Protein AF-A0A396JSP1-F1 (afdb_monomer_lite)

InterPro domains:
  IPR001220 Legume lectin domain [PF00139] (3-74)
  IPR013320 Concanavalin A-like lectin/glucanase domain superfamily [SSF49899] (3-74)
  IPR050258 Leguminous Lectin [PTHR32401] (13-74)

Structure (mmCIF, N/CA/C/O backbone):
data_AF-A0A396JSP1-F1
#
_entry.id   AF-A0A396JSP1-F1
#
loop_
_atom_site.group_PDB
_atom_site.id
_atom_site.type_symbol
_atom_site.label_atom_id
_atom_site.label_alt_id
_atom_site.label_comp_id
_atom_site.label_asym_id
_atom_site.label_entity_id
_atom_site.label_seq_id
_atom_site.pdbx_PDB_ins_code
_atom_site.Cartn_x
_atom_site.Cartn_y
_atom_site.Cartn_z
_atom_site.occupancy
_atom_site.B_iso_or_equiv
_atom_site.auth_seq_id
_atom_site.auth_comp_id
_atom_site.auth_asym_id
_atom_site.auth_atom_id
_atom_site.pdbx_PDB_model_num
ATOM 1 N N . MET A 1 1 ? -12.416 -2.382 -12.679 1.00 69.94 1 MET A N 1
ATOM 2 C CA . MET A 1 1 ? -11.265 -1.463 -12.534 1.00 69.94 1 MET A CA 1
ATOM 3 C C . MET A 1 1 ? -10.003 -2.246 -12.836 1.00 69.94 1 MET A C 1
ATOM 5 O O . MET A 1 1 ? -9.950 -3.413 -12.475 1.00 69.94 1 MET A O 1
ATOM 9 N N . ALA A 1 2 ? -9.040 -1.642 -13.525 1.00 91.38 2 ALA A N 1
ATOM 10 C CA . ALA A 1 2 ? -7.747 -2.249 -13.826 1.00 91.38 2 ALA A CA 1
ATOM 11 C C . ALA A 1 2 ? -6.654 -1.214 -13.560 1.00 91.38 2 ALA A C 1
ATOM 13 O O . ALA A 1 2 ? -6.888 -0.019 -13.743 1.00 91.38 2 ALA A O 1
ATOM 14 N N . PHE A 1 3 ? -5.486 -1.676 -13.131 1.00 93.38 3 PHE A N 1
ATOM 15 C CA . PHE A 1 3 ? -4.321 -0.833 -12.901 1.00 93.38 3 PHE A CA 1
ATOM 16 C C . PHE A 1 3 ? -3.095 -1.432 -13.592 1.00 93.38 3 PHE A C 1
ATOM 18 O O . PHE A 1 3 ? -3.077 -2.609 -13.956 1.00 93.38 3 PHE A O 1
ATOM 25 N N . LYS A 1 4 ? -2.074 -0.597 -13.787 1.00 93.69 4 LYS A N 1
ATOM 26 C CA . LYS A 1 4 ? -0.761 -0.989 -14.295 1.00 93.69 4 LYS A CA 1
ATOM 27 C C . LYS A 1 4 ? 0.300 -0.242 -13.498 1.00 93.69 4 LYS A C 1
ATOM 29 O O . LYS A 1 4 ? 0.247 0.982 -13.433 1.00 93.69 4 LYS A O 1
ATOM 34 N N . VAL A 1 5 ? 1.257 -0.975 -12.941 1.00 89.81 5 VAL A N 1
ATOM 35 C CA . VAL A 1 5 ? 2.471 -0.411 -12.338 1.00 89.81 5 VAL A CA 1
ATOM 36 C C . VAL A 1 5 ? 3.562 -0.368 -13.408 1.00 89.81 5 VAL A C 1
ATOM 38 O O . VAL A 1 5 ? 3.659 -1.278 -14.235 1.00 89.81 5 VAL A O 1
ATOM 41 N N . VAL A 1 6 ? 4.322 0.725 -13.455 1.00 92.44 6 VAL A N 1
ATOM 42 C CA . VAL A 1 6 ? 5.403 0.939 -14.424 1.00 92.44 6 VAL A CA 1
ATOM 43 C C . VAL A 1 6 ? 6.616 1.475 -13.683 1.00 92.44 6 VAL A C 1
ATOM 45 O O . VAL A 1 6 ? 6.489 2.422 -12.910 1.00 92.44 6 VAL A O 1
ATOM 48 N N . ASP A 1 7 ? 7.776 0.890 -13.957 1.00 91.25 7 ASP A N 1
ATOM 49 C CA . ASP A 1 7 ? 9.032 1.312 -13.351 1.00 91.25 7 ASP A CA 1
ATOM 50 C C . ASP A 1 7 ? 9.533 2.626 -13.950 1.00 91.25 7 ASP A C 1
ATOM 52 O O . ASP A 1 7 ? 9.421 2.883 -15.156 1.00 91.25 7 ASP A O 1
ATOM 56 N N . PHE A 1 8 ? 10.154 3.439 -13.100 1.00 92.12 8 PHE A N 1
ATOM 57 C CA . PHE A 1 8 ? 10.899 4.608 -13.536 1.00 92.12 8 PHE A CA 1
ATOM 58 C C . PHE A 1 8 ? 12.349 4.218 -13.791 1.00 92.12 8 PHE A C 1
ATOM 60 O O . PHE A 1 8 ? 13.009 3.609 -12.950 1.00 92.12 8 PHE A O 1
ATOM 67 N N . LYS A 1 9 ? 12.850 4.585 -14.972 1.00 94.69 9 LYS A N 1
ATOM 68 C CA . LYS A 1 9 ? 14.238 4.326 -15.348 1.00 94.69 9 LYS A CA 1
ATOM 69 C C . LYS A 1 9 ? 15.181 4.948 -14.312 1.00 94.69 9 LYS A C 1
ATOM 71 O O . LYS A 1 9 ? 14.975 6.090 -13.916 1.00 94.69 9 LYS A O 1
ATOM 76 N N . ASP A 1 10 ? 16.212 4.195 -13.933 1.00 95.62 10 ASP A N 1
ATOM 77 C CA . ASP A 1 10 ? 17.254 4.580 -12.971 1.00 95.62 10 ASP A CA 1
ATOM 78 C C . ASP A 1 10 ? 16.790 4.645 -11.497 1.00 95.62 10 ASP A C 1
ATOM 80 O O . ASP A 1 10 ? 17.563 5.052 -10.630 1.00 95.62 10 ASP A O 1
ATOM 84 N N . PHE A 1 11 ? 15.574 4.173 -11.190 1.00 89.69 11 PHE A N 1
ATOM 85 C CA . PHE A 1 11 ? 15.066 4.012 -9.824 1.00 89.69 11 PHE A CA 1
ATOM 86 C C . PHE A 1 11 ? 14.787 2.543 -9.505 1.00 89.69 11 PHE A C 1
ATOM 88 O O . PHE A 1 11 ? 14.340 1.776 -10.358 1.00 89.69 11 PHE A O 1
ATOM 95 N N . SER A 1 12 ? 15.026 2.157 -8.251 1.00 85.31 12 SER A N 1
ATOM 96 C CA . SER A 1 12 ? 14.564 0.864 -7.746 1.00 85.31 12 SER A CA 1
ATOM 97 C C . SER A 1 12 ? 13.034 0.863 -7.649 1.00 85.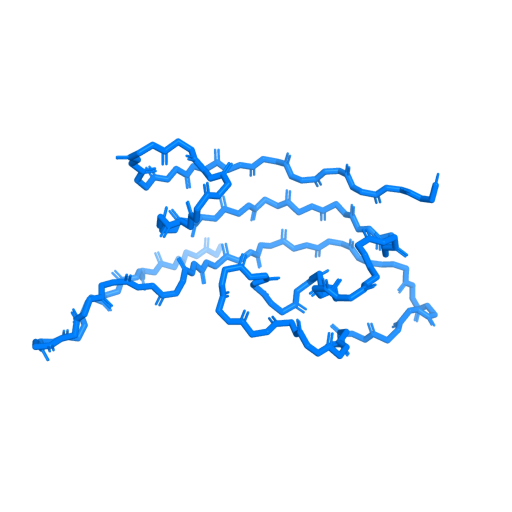31 12 SER A C 1
ATOM 99 O O . SER A 1 12 ? 12.474 1.850 -7.160 1.00 85.31 12 SER A O 1
ATOM 101 N N . PRO A 1 13 ? 12.351 -0.218 -8.067 1.00 84.25 13 PRO A N 1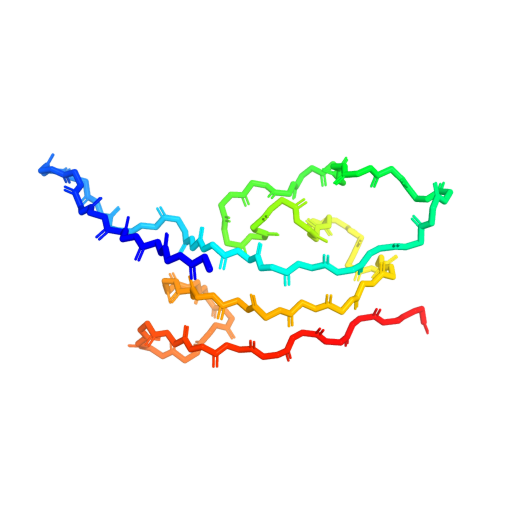
ATOM 102 C CA . PRO A 1 13 ? 10.911 -0.347 -7.896 1.00 84.25 13 PRO A CA 1
ATOM 103 C C . PRO A 1 13 ? 10.519 -0.256 -6.424 1.00 84.25 13 PRO A C 1
ATOM 105 O O . PRO A 1 13 ? 11.176 -0.832 -5.556 1.00 84.25 13 PRO A O 1
ATOM 108 N N . GLY A 1 14 ? 9.431 0.451 -6.153 1.00 80.56 14 GLY A N 1
ATOM 109 C CA . GLY A 1 14 ? 8.839 0.510 -4.828 1.00 80.56 14 GLY A CA 1
ATOM 110 C C . GLY A 1 14 ? 7.722 1.551 -4.734 1.00 80.56 14 GLY A C 1
ATOM 111 O O . GLY A 1 14 ? 7.559 2.386 -5.619 1.00 80.56 14 GLY A O 1
ATOM 112 N N . SER A 1 15 ? 6.924 1.548 -3.667 1.00 91.25 15 SER A N 1
ATOM 113 C CA . SER A 1 15 ? 6.854 0.465 -2.667 1.00 91.25 15 SER A CA 1
ATOM 114 C C . SER A 1 15 ? 5.801 -0.555 -3.072 1.00 91.25 15 SER A C 1
ATOM 116 O O . SER A 1 15 ? 6.158 -1.683 -3.359 1.00 91.25 15 SER A O 1
ATOM 118 N N . GLY A 1 16 ? 4.568 -0.118 -3.306 1.00 93.81 16 GLY A N 1
ATOM 119 C CA . GLY A 1 16 ? 3.495 -0.981 -3.777 1.00 93.81 16 GLY A CA 1
ATOM 120 C C . GLY A 1 16 ? 2.200 -0.202 -3.958 1.00 93.81 16 GLY A C 1
ATOM 121 O O . GLY A 1 16 ? 2.187 1.033 -3.938 1.00 93.81 16 GLY A O 1
ATOM 122 N N . LEU A 1 17 ? 1.104 -0.931 -4.128 1.00 94.69 17 LEU A N 1
ATOM 123 C CA . LEU A 1 17 ? -0.258 -0.404 -4.173 1.00 94.69 17 LEU A CA 1
ATOM 124 C C . LEU A 1 17 ? -1.143 -1.240 -3.251 1.00 94.69 17 LEU A C 1
ATOM 126 O O . LEU A 1 17 ? -1.094 -2.462 -3.321 1.00 94.69 17 LEU A O 1
ATOM 130 N N . VAL A 1 18 ? -2.012 -0.607 -2.465 1.00 95.06 18 VAL A N 1
ATOM 131 C CA . VAL A 1 18 ? -2.956 -1.316 -1.592 1.00 95.06 18 VAL A CA 1
ATOM 132 C C . VAL A 1 18 ? -4.397 -0.883 -1.859 1.00 95.06 18 VAL A C 1
ATOM 134 O O . VAL A 1 18 ? -4.700 0.302 -1.997 1.00 95.06 18 VAL A O 1
ATOM 137 N N . PHE A 1 19 ? -5.303 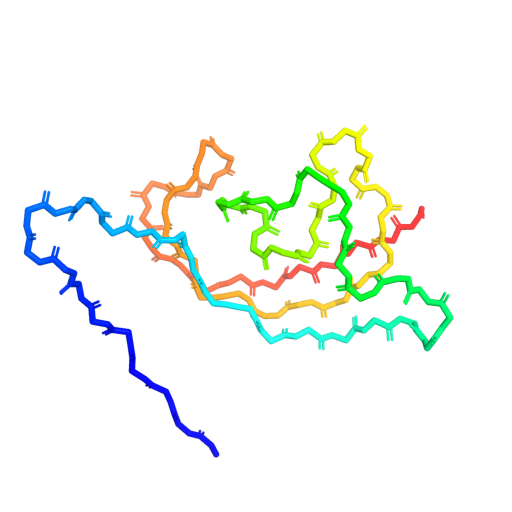-1.856 -1.938 1.00 95.56 19 PHE A N 1
ATOM 138 C CA . PHE A 1 19 ? -6.741 -1.635 -1.801 1.00 95.56 19 PHE A CA 1
ATOM 139 C C . PHE A 1 19 ? -7.129 -1.942 -0.360 1.00 95.56 19 PHE A C 1
ATOM 141 O O . PHE A 1 19 ? -6.865 -3.047 0.102 1.00 95.56 19 PHE A O 1
ATOM 148 N N . HIS A 1 20 ? -7.764 -1.010 0.347 1.00 93.06 20 HIS A N 1
ATOM 149 C CA . HIS A 1 20 ? -8.045 -1.190 1.770 1.00 93.06 20 HIS A CA 1
ATOM 150 C C . HIS A 1 20 ? -9.437 -0.715 2.185 1.00 93.06 20 HIS A C 1
ATOM 152 O O . HIS A 1 20 ? -10.075 0.113 1.532 1.00 93.06 20 HIS A O 1
ATOM 158 N N . LEU A 1 21 ? -9.882 -1.250 3.317 1.00 92.75 21 LEU A N 1
ATOM 159 C CA . LEU A 1 21 ? -11.050 -0.825 4.074 1.00 92.75 21 LEU A CA 1
ATOM 160 C C . LEU A 1 21 ? -10.574 -0.309 5.435 1.00 92.75 21 LEU A C 1
ATOM 162 O O . LEU A 1 21 ? -9.802 -0.989 6.112 1.00 92.75 21 LEU A O 1
ATOM 166 N N . LEU A 1 22 ? -11.051 0.868 5.839 1.00 90.25 22 LEU A N 1
ATOM 167 C CA . LEU A 1 22 ? -10.793 1.469 7.152 1.00 90.25 22 LEU A CA 1
ATOM 168 C C . LEU A 1 22 ? -12.113 1.843 7.849 1.00 90.25 22 LEU A C 1
ATOM 170 O O . LEU A 1 22 ? -13.123 2.050 7.164 1.00 90.25 22 LEU A O 1
ATOM 174 N N . PRO A 1 23 ? -12.121 1.966 9.188 1.00 88.75 23 PRO A N 1
ATOM 175 C CA . PRO A 1 23 ? -13.231 2.573 9.916 1.00 88.75 23 PRO A CA 1
ATOM 176 C C . PRO A 1 23 ? -13.502 4.006 9.442 1.00 88.75 23 PRO A C 1
ATOM 178 O O . PRO A 1 23 ? -12.579 4.741 9.102 1.00 88.75 23 PRO A O 1
ATOM 181 N N . LEU A 1 24 ? -14.770 4.423 9.444 1.00 87.75 24 LEU A N 1
ATOM 182 C CA . LEU A 1 24 ? -15.175 5.755 8.968 1.00 87.75 24 LEU A CA 1
ATOM 183 C C . LEU A 1 24 ? -14.649 6.907 9.839 1.00 87.75 24 LEU A C 1
ATOM 185 O O . LEU A 1 24 ? -14.571 8.040 9.372 1.00 87.75 24 LEU A O 1
ATOM 189 N N . ASP A 1 25 ? -14.329 6.629 11.098 1.00 85.38 25 ASP A N 1
ATOM 190 C CA . ASP A 1 25 ? -13.826 7.574 12.095 1.00 85.38 25 ASP A CA 1
ATOM 191 C C . ASP A 1 25 ? -12.292 7.578 12.214 1.00 85.38 25 ASP A C 1
ATOM 193 O O . ASP A 1 25 ? -11.735 8.401 12.943 1.00 85.38 25 ASP A O 1
ATOM 197 N N . GLN A 1 26 ? -11.593 6.702 11.484 1.00 79.50 26 GLN A N 1
ATOM 198 C CA . GLN A 1 26 ? -10.134 6.658 11.472 1.00 79.50 26 GLN A CA 1
ATOM 199 C C . GLN A 1 26 ? -9.559 7.714 10.519 1.00 79.50 26 GLN A C 1
ATOM 201 O O . GLN A 1 26 ? -10.091 7.971 9.438 1.00 79.50 26 GLN A O 1
ATOM 206 N N . ASN A 1 27 ? -8.422 8.308 10.896 1.00 72.38 27 ASN A N 1
ATOM 207 C CA . ASN A 1 27 ? -7.674 9.170 9.986 1.00 72.38 27 ASN A CA 1
ATOM 208 C C . ASN A 1 27 ? -7.193 8.362 8.766 1.00 72.38 27 ASN A C 1
ATOM 210 O O . ASN A 1 27 ? -6.596 7.298 8.922 1.00 72.38 27 ASN A O 1
ATOM 214 N N . TYR A 1 28 ? -7.439 8.883 7.563 1.00 75.06 28 TYR A N 1
ATOM 215 C CA . TYR A 1 28 ? -7.206 8.159 6.310 1.00 75.06 28 TYR A CA 1
ATOM 216 C C . TYR A 1 28 ? -5.714 7.953 6.003 1.00 75.06 28 TYR A C 1
ATOM 218 O O . TYR A 1 28 ? -5.365 7.011 5.302 1.00 75.06 28 TYR A O 1
ATOM 226 N N . LEU A 1 29 ? -4.840 8.816 6.536 1.00 84.69 29 LEU A N 1
ATOM 227 C CA . LEU A 1 29 ? -3.385 8.701 6.411 1.00 84.69 29 LEU A CA 1
ATOM 228 C C . LEU A 1 29 ? -2.732 8.677 7.804 1.00 84.69 29 LEU A C 1
ATOM 230 O O . LEU A 1 29 ? -2.678 9.722 8.464 1.00 84.69 29 LEU A O 1
ATOM 234 N N . PRO A 1 30 ? -2.221 7.524 8.270 1.00 88.06 30 PRO A N 1
ATOM 235 C CA . PRO A 1 30 ? -1.430 7.451 9.493 1.00 88.06 30 PRO A CA 1
ATOM 236 C C . PRO A 1 30 ? -0.133 8.265 9.370 1.00 88.06 30 PRO A C 1
ATOM 238 O O . PRO A 1 30 ? 0.389 8.473 8.272 1.00 88.06 30 PRO A O 1
ATOM 241 N N . ASN A 1 31 ? 0.419 8.714 10.499 1.00 89.44 31 ASN A N 1
ATOM 242 C CA . ASN A 1 31 ? 1.741 9.346 10.509 1.00 89.44 31 ASN A CA 1
ATOM 243 C C . ASN A 1 31 ? 2.829 8.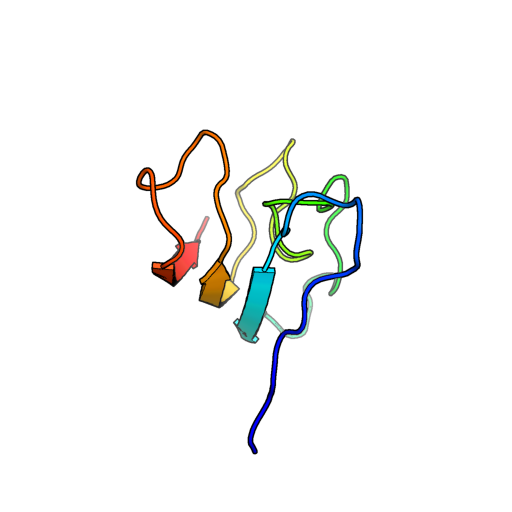301 10.201 1.00 89.44 31 ASN A C 1
ATOM 245 O O . ASN A 1 31 ? 2.636 7.125 10.475 1.00 89.44 31 ASN A O 1
ATOM 249 N N . ASN A 1 32 ? 3.994 8.721 9.689 1.00 92.31 32 ASN A N 1
ATOM 250 C CA . ASN A 1 32 ? 5.145 7.827 9.443 1.00 92.31 32 ASN A CA 1
ATOM 251 C C . ASN A 1 32 ? 4.796 6.582 8.586 1.00 92.31 32 ASN A C 1
ATOM 253 O O . ASN A 1 32 ? 5.241 5.475 8.901 1.00 92.31 32 ASN A O 1
ATOM 257 N N . SER A 1 33 ? 3.955 6.767 7.563 1.00 92.62 33 SER A N 1
ATOM 258 C CA . SER A 1 33 ? 3.349 5.706 6.742 1.00 92.62 33 SER A CA 1
ATOM 259 C C . SER A 1 33 ? 3.905 5.625 5.313 1.00 92.62 33 SER A C 1
ATOM 261 O O . SER A 1 33 ? 3.284 5.054 4.416 1.00 92.62 33 SER A O 1
ATOM 263 N N . ASP A 1 34 ? 5.073 6.218 5.074 1.00 92.75 34 ASP A N 1
ATOM 264 C CA . ASP A 1 34 ? 5.732 6.267 3.773 1.00 92.75 34 ASP A CA 1
ATOM 265 C C . ASP A 1 34 ? 6.397 4.939 3.371 1.00 92.75 34 ASP A C 1
ATOM 267 O O . ASP A 1 34 ? 6.639 4.049 4.183 1.00 92.75 34 ASP A O 1
ATOM 271 N N . GLY A 1 35 ? 6.711 4.797 2.083 1.00 92.88 35 GLY A N 1
ATOM 272 C CA . GLY A 1 35 ? 7.413 3.621 1.574 1.00 92.88 35 GLY A CA 1
ATOM 273 C C . GLY A 1 35 ? 6.605 2.325 1.728 1.00 92.88 35 GLY A C 1
ATOM 274 O O . GLY A 1 35 ? 5.423 2.283 1.382 1.00 92.88 35 GLY A O 1
ATOM 275 N N . GLY A 1 36 ? 7.248 1.275 2.250 1.00 93.38 36 GLY A N 1
ATOM 276 C CA . GLY A 1 36 ? 6.663 -0.063 2.433 1.00 93.38 36 GLY A CA 1
ATOM 277 C C . GLY A 1 36 ? 5.477 -0.129 3.400 1.00 93.38 36 GLY A 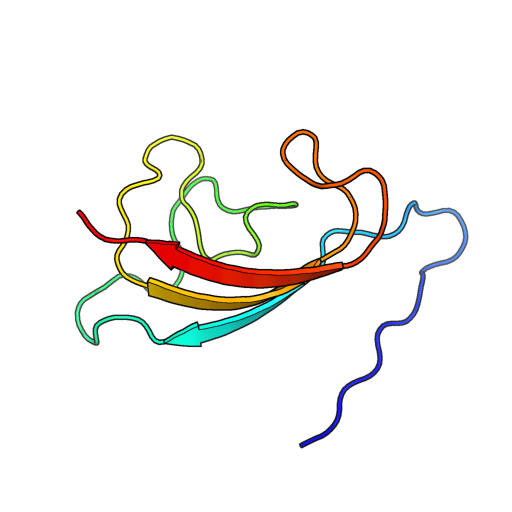C 1
ATOM 278 O O . GLY A 1 36 ? 4.839 -1.163 3.508 1.00 93.38 36 GLY A O 1
ATOM 279 N N . TYR A 1 37 ? 5.144 0.959 4.100 1.00 93.38 37 TYR A N 1
ATOM 280 C CA . TYR A 1 37 ? 3.922 1.036 4.911 1.00 93.38 37 TYR A CA 1
ATOM 281 C C . TYR A 1 37 ? 2.673 1.403 4.090 1.00 93.38 37 TYR A C 1
ATOM 283 O O . TYR A 1 37 ? 1.577 1.504 4.648 1.00 93.38 37 TYR A O 1
ATOM 291 N N . LEU A 1 38 ? 2.842 1.632 2.780 1.00 93.94 38 LEU A N 1
ATOM 292 C CA . LEU A 1 38 ? 1.801 1.823 1.762 1.00 93.94 38 LEU A CA 1
ATOM 293 C C . LEU A 1 38 ? 0.739 2.885 2.105 1.00 93.94 38 LEU A C 1
ATOM 295 O O . LEU A 1 38 ? -0.364 2.867 1.563 1.00 93.94 38 LEU A O 1
ATOM 299 N N . GLY A 1 39 ? 1.058 3.827 2.999 1.00 92.31 39 GLY A N 1
ATOM 300 C CA . GLY A 1 39 ? 0.121 4.840 3.482 1.00 92.31 39 GLY A CA 1
ATOM 301 C C . GLY A 1 39 ? -0.970 4.306 4.413 1.00 92.31 39 GLY A C 1
ATOM 302 O O . GLY A 1 39 ? -1.894 5.051 4.730 1.00 92.31 39 GLY A O 1
ATOM 303 N N . VAL A 1 40 ? -0.886 3.046 4.853 1.00 91.31 40 VAL A N 1
ATOM 304 C CA . VAL A 1 40 ? -1.920 2.384 5.665 1.00 91.31 40 VAL A CA 1
ATOM 305 C C . VAL A 1 40 ? -1.424 1.903 7.021 1.00 91.31 40 VAL A C 1
ATOM 307 O O . VAL A 1 40 ? -2.255 1.492 7.813 1.00 91.31 40 VAL A O 1
ATOM 310 N N . ILE A 1 41 ? -0.131 1.987 7.344 1.00 90.69 41 ILE A N 1
ATOM 311 C CA . ILE A 1 41 ? 0.425 1.606 8.658 1.00 90.69 41 ILE A CA 1
ATOM 312 C C . ILE A 1 41 ? 1.239 2.774 9.233 1.00 90.69 41 ILE A C 1
ATOM 314 O O . ILE A 1 41 ? 2.035 3.371 8.515 1.00 90.69 41 ILE A O 1
ATOM 318 N N . ASP A 1 42 ? 1.086 3.100 10.523 1.00 90.25 42 ASP A N 1
ATOM 319 C CA . ASP A 1 42 ? 2.038 3.985 11.220 1.00 90.25 42 ASP A CA 1
ATOM 320 C C . ASP A 1 42 ? 3.229 3.155 11.705 1.00 90.25 42 ASP A C 1
ATOM 322 O O . ASP A 1 42 ? 3.091 2.291 12.574 1.00 90.25 42 ASP A O 1
ATOM 326 N N . SER A 1 43 ? 4.422 3.429 11.177 1.00 89.50 43 SER A N 1
ATOM 327 C CA . SER A 1 43 ? 5.645 2.698 11.539 1.00 89.50 43 SER A CA 1
ATOM 328 C C . SER A 1 43 ? 6.033 2.789 13.018 1.00 89.50 43 SER A C 1
ATOM 330 O O . SER A 1 43 ? 6.810 1.966 13.506 1.00 89.50 43 SER A O 1
ATOM 332 N N . LYS A 1 44 ? 5.496 3.764 13.759 1.00 89.69 44 LYS A N 1
ATOM 333 C CA . LYS A 1 44 ? 5.689 3.906 15.211 1.00 89.69 44 LYS A CA 1
ATOM 334 C C . LYS A 1 44 ? 4.546 3.305 16.022 1.00 89.69 44 LYS A C 1
ATOM 336 O O . LYS A 1 44 ? 4.706 3.110 17.226 1.00 89.69 44 LYS A O 1
ATOM 341 N N . ASN A 1 45 ? 3.408 3.033 15.389 1.00 83.00 45 ASN A N 1
ATOM 342 C CA . ASN A 1 45 ? 2.232 2.458 16.022 1.00 83.00 45 ASN A CA 1
ATOM 343 C C . ASN A 1 45 ? 1.431 1.611 15.021 1.00 83.00 45 ASN A C 1
ATOM 345 O O . ASN A 1 45 ? 0.447 2.066 14.445 1.00 83.00 45 ASN A O 1
ATOM 349 N N . ALA A 1 46 ? 1.831 0.350 14.857 1.00 74.94 46 ALA A N 1
ATOM 350 C CA . ALA A 1 46 ? 1.216 -0.568 13.898 1.00 74.94 46 ALA A CA 1
ATOM 351 C C . ALA A 1 46 ? -0.208 -1.038 14.279 1.00 74.94 46 ALA A C 1
ATOM 353 O O . ALA A 1 46 ? -0.776 -1.895 13.602 1.00 74.94 46 ALA A O 1
ATOM 354 N N . PHE A 1 47 ? -0.786 -0.511 15.366 1.00 71.50 47 PHE A N 1
ATOM 355 C CA . PHE A 1 47 ? -2.147 -0.810 15.806 1.00 71.50 47 PHE A CA 1
ATOM 356 C C . PHE A 1 47 ? -3.146 0.159 15.174 1.00 71.50 47 PHE A C 1
ATOM 358 O O . PHE A 1 47 ? -3.706 1.032 15.838 1.00 71.50 47 PHE A O 1
ATOM 365 N N . ASN A 1 48 ? -3.377 0.009 13.875 1.00 77.81 48 ASN A N 1
ATOM 366 C CA . ASN A 1 48 ? -4.458 0.693 13.183 1.00 77.81 48 ASN A CA 1
ATOM 367 C C . ASN A 1 48 ? -5.400 -0.338 12.555 1.00 77.81 48 ASN A C 1
ATOM 369 O O . ASN A 1 48 ? -4.972 -1.392 12.087 1.00 77.81 48 ASN A O 1
ATOM 373 N N . GLN A 1 49 ? -6.702 -0.061 12.597 1.00 88.19 49 GLN A N 1
ATOM 374 C CA . GLN A 1 49 ? -7.703 -1.000 12.115 1.00 88.19 49 GLN A CA 1
ATOM 375 C C . GLN A 1 49 ? -7.814 -0.871 10.602 1.00 88.19 49 GLN A C 1
ATOM 377 O O . GLN A 1 49 ? -8.228 0.174 10.091 1.00 88.19 49 GLN A O 1
ATOM 382 N N . PHE A 1 50 ? -7.441 -1.927 9.886 1.00 90.88 50 PHE A N 1
ATOM 383 C CA . PHE A 1 50 ? -7.703 -2.029 8.457 1.00 90.88 50 PHE A CA 1
ATOM 384 C C . PHE A 1 50 ? -7.676 -3.476 7.970 1.00 90.88 50 PHE A C 1
ATOM 386 O O . PHE A 1 50 ? -7.086 -4.369 8.587 1.00 90.88 50 PHE A O 1
ATOM 393 N N . VAL A 1 51 ? -8.318 -3.676 6.822 1.00 94.12 51 VAL A N 1
ATOM 394 C CA . VAL A 1 51 ? -8.130 -4.861 5.985 1.00 94.12 51 VAL A CA 1
ATOM 395 C C . VAL A 1 51 ? -7.675 -4.392 4.612 1.00 94.12 51 VAL A C 1
ATOM 397 O O . VAL A 1 51 ? -8.302 -3.497 4.042 1.00 94.12 51 VAL A O 1
ATOM 400 N N . GLY A 1 52 ? -6.594 -4.970 4.095 1.00 94.50 52 GLY A N 1
ATOM 401 C CA . GLY A 1 52 ? -5.963 -4.569 2.842 1.00 94.50 52 GLY A CA 1
ATOM 402 C C . GLY A 1 52 ? -5.633 -5.748 1.932 1.00 94.50 52 GLY A C 1
ATOM 403 O O . GLY A 1 52 ? -5.346 -6.845 2.400 1.00 94.50 52 GLY A O 1
ATOM 404 N N . ILE A 1 53 ? -5.676 -5.514 0.622 1.00 96.75 53 ILE A N 1
ATOM 405 C CA . ILE A 1 53 ? -5.039 -6.354 -0.393 1.00 96.75 53 ILE A CA 1
ATOM 406 C C . ILE A 1 53 ? -3.910 -5.525 -0.990 1.00 96.75 53 ILE A C 1
ATOM 408 O O . ILE A 1 53 ? -4.173 -4.512 -1.648 1.00 96.75 53 ILE A O 1
ATOM 412 N N . GLU A 1 54 ? -2.677 -5.948 -0.757 1.00 96.06 54 GLU A N 1
ATOM 413 C CA . GLU A 1 54 ? -1.481 -5.267 -1.246 1.00 96.06 54 GLU A CA 1
ATOM 414 C C . GLU A 1 54 ? -0.921 -5.940 -2.499 1.00 96.06 54 GLU A C 1
ATOM 416 O O . GLU A 1 54 ? -0.986 -7.156 -2.670 1.00 96.06 54 GLU A O 1
ATOM 421 N N . PHE A 1 55 ? -0.375 -5.118 -3.384 1.00 95.12 55 PHE A N 1
ATOM 422 C CA . PHE A 1 55 ? 0.466 -5.483 -4.512 1.00 95.12 55 PHE A CA 1
ATOM 423 C C . PHE A 1 55 ? 1.824 -4.853 -4.230 1.00 95.12 55 PHE A C 1
ATOM 425 O O . PHE A 1 55 ? 2.070 -3.706 -4.623 1.00 95.12 55 PHE A O 1
ATOM 432 N N . ASP A 1 56 ? 2.644 -5.570 -3.470 1.00 93.44 56 ASP A N 1
ATOM 433 C CA . ASP A 1 56 ? 3.824 -5.010 -2.825 1.00 93.44 56 ASP A CA 1
ATOM 434 C C . ASP A 1 56 ? 5.129 -5.381 -3.538 1.00 93.44 56 ASP A C 1
ATOM 436 O O . ASP A 1 56 ? 5.264 -6.411 -4.217 1.00 93.44 56 ASP A O 1
ATOM 440 N N . GLY A 1 57 ? 6.087 -4.473 -3.402 1.00 90.00 57 GLY A N 1
ATOM 441 C CA . GLY A 1 57 ? 7.469 -4.608 -3.803 1.00 90.00 57 GLY A CA 1
ATOM 442 C C . GLY A 1 57 ? 8.233 -5.512 -2.839 1.00 90.00 57 GLY A C 1
ATOM 443 O O . GLY A 1 57 ? 7.835 -6.643 -2.574 1.00 90.00 57 GLY A O 1
ATOM 444 N N . VAL A 1 58 ? 9.398 -5.046 -2.387 1.00 86.19 58 VAL A N 1
ATOM 445 C CA . VAL A 1 58 ? 10.232 -5.779 -1.427 1.00 86.19 58 VAL A CA 1
ATOM 446 C C . VAL A 1 58 ? 10.626 -4.844 -0.292 1.00 86.19 58 VAL A C 1
ATOM 448 O O . VAL A 1 58 ? 11.465 -3.958 -0.481 1.00 86.19 58 VAL A O 1
ATOM 451 N N . SER A 1 59 ? 10.074 -5.086 0.892 1.00 88.50 59 SER A N 1
ATOM 452 C CA . SER A 1 59 ? 10.460 -4.450 2.151 1.00 88.50 59 SER A CA 1
ATOM 453 C C . SER A 1 59 ? 11.213 -5.441 3.061 1.00 88.50 59 SER A C 1
ATOM 455 O O . SER A 1 59 ? 11.214 -6.650 2.822 1.00 88.50 59 SER A O 1
ATOM 457 N N . PRO A 1 60 ? 11.900 -4.980 4.126 1.00 89.75 60 PRO A N 1
ATOM 458 C CA . PRO A 1 60 ? 12.674 -5.860 5.011 1.00 89.75 60 PRO A CA 1
ATOM 459 C C . PRO A 1 60 ? 11.871 -6.951 5.739 1.00 89.75 60 PRO A C 1
ATOM 461 O O . PRO A 1 60 ? 12.470 -7.917 6.213 1.00 89.75 60 PRO A O 1
ATOM 464 N N . TRP A 1 61 ? 10.552 -6.784 5.870 1.00 89.88 61 TRP A N 1
ATOM 465 C CA . TRP A 1 61 ? 9.641 -7.729 6.528 1.00 89.88 61 TRP A CA 1
ATOM 466 C C . TRP A 1 61 ? 8.947 -8.697 5.558 1.00 89.88 61 TRP A C 1
ATOM 468 O O . TRP A 1 61 ? 8.254 -9.606 6.016 1.00 89.88 61 TRP A O 1
ATOM 478 N N . ASP A 1 62 ? 9.184 -8.554 4.2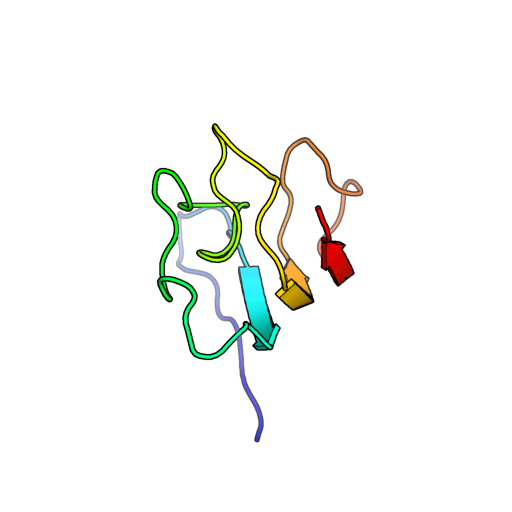53 1.00 91.75 62 ASP A N 1
ATOM 479 C CA . ASP A 1 62 ? 8.496 -9.314 3.210 1.00 91.75 62 ASP A CA 1
ATOM 480 C C . ASP A 1 62 ? 9.263 -10.564 2.765 1.00 91.75 62 ASP A C 1
ATOM 482 O O . ASP A 1 62 ? 10.476 -10.708 2.993 1.00 91.75 62 ASP A O 1
ATOM 486 N N . PRO A 1 63 ? 8.592 -11.482 2.044 1.00 91.06 63 PRO A N 1
ATOM 487 C CA . PRO A 1 63 ? 9.275 -12.422 1.169 1.00 91.06 63 PRO A CA 1
ATOM 488 C C . PRO A 1 63 ? 10.246 -11.704 0.217 1.00 91.06 63 PRO A C 1
ATOM 490 O O . PRO A 1 63 ? 10.040 -10.566 -0.192 1.00 91.06 63 PRO A O 1
ATOM 493 N N . LYS A 1 64 ? 11.315 -12.390 -0.209 1.00 91.38 64 LYS A N 1
ATOM 494 C CA . LYS A 1 64 ? 12.366 -11.804 -1.071 1.00 91.38 64 LYS A CA 1
ATOM 495 C C . LYS A 1 64 ? 11.949 -11.621 -2.545 1.00 91.38 64 LYS A C 1
ATOM 497 O O . LYS A 1 64 ? 12.785 -11.763 -3.437 1.00 91.38 64 LYS A O 1
ATOM 502 N N . TYR A 1 65 ? 10.668 -11.385 -2.814 1.00 90.31 65 TYR A N 1
ATOM 503 C CA . TYR A 1 65 ? 10.083 -11.212 -4.142 1.00 90.31 65 TYR A CA 1
ATOM 504 C C . TYR A 1 65 ? 8.804 -10.364 -4.060 1.00 90.31 65 TYR A C 1
ATOM 506 O O . TYR A 1 65 ? 8.129 -10.361 -3.036 1.00 90.31 65 TYR A O 1
ATOM 514 N N . THR A 1 66 ? 8.453 -9.688 -5.159 1.00 92.56 66 THR A N 1
ATOM 515 C CA . THR A 1 66 ? 7.195 -8.929 -5.275 1.00 92.56 66 THR A CA 1
ATOM 516 C C . THR A 1 66 ? 5.996 -9.849 -5.112 1.00 92.56 66 THR A C 1
ATOM 518 O O . THR A 1 66 ? 5.945 -10.900 -5.762 1.00 92.56 66 THR A O 1
ATOM 521 N N . HIS A 1 67 ? 5.017 -9.469 -4.306 1.00 94.38 67 HIS A N 1
ATOM 522 C CA . HIS A 1 67 ? 3.958 -10.385 -3.905 1.00 94.38 67 HIS A CA 1
ATOM 523 C C . HIS A 1 67 ? 2.596 -9.699 -3.800 1.00 94.38 67 HIS A C 1
ATOM 525 O O . HIS A 1 67 ? 2.468 -8.482 -3.915 1.00 94.38 67 HIS A O 1
ATOM 531 N N . VAL A 1 68 ? 1.558 -10.524 -3.660 1.00 96.00 68 VAL A N 1
ATOM 532 C CA . VAL A 1 68 ? 0.209 -10.065 -3.335 1.00 96.00 68 VAL A CA 1
ATOM 533 C C . VAL A 1 68 ? -0.118 -10.580 -1.946 1.00 96.00 68 VAL A C 1
ATOM 535 O O . VAL A 1 68 ? -0.042 -11.791 -1.713 1.00 96.00 68 VAL A O 1
ATOM 538 N N . GLY A 1 69 ? -0.454 -9.667 -1.044 1.00 95.00 69 GLY A N 1
ATOM 539 C CA . GLY A 1 69 ? -0.711 -9.943 0.365 1.00 95.00 69 GLY A CA 1
ATOM 540 C C . GLY A 1 69 ? -2.149 -9.631 0.767 1.00 95.00 69 GLY A C 1
ATOM 541 O O . GLY A 1 69 ? -2.856 -8.878 0.093 1.00 95.00 69 GLY A O 1
ATOM 542 N N . ILE A 1 70 ? -2.587 -10.240 1.870 1.00 95.75 70 ILE A N 1
ATOM 543 C CA . ILE A 1 70 ? -3.798 -9.835 2.590 1.00 95.75 70 ILE A CA 1
ATOM 544 C C . ILE A 1 70 ? -3.364 -9.396 3.979 1.00 95.75 70 ILE A C 1
ATOM 546 O O . ILE A 1 70 ? -2.914 -10.219 4.781 1.00 95.75 70 ILE A O 1
ATOM 550 N N . ASP A 1 71 ? -3.577 -8.122 4.269 1.00 91.94 71 ASP A N 1
ATOM 551 C CA . ASP A 1 71 ? -3.320 -7.543 5.572 1.00 91.94 71 ASP A CA 1
ATOM 552 C C . ASP A 1 71 ? -4.591 -7.487 6.394 1.00 91.94 71 ASP A C 1
ATOM 554 O O . ASP A 1 71 ? -5.592 -6.895 5.992 1.00 91.94 71 ASP A O 1
ATOM 558 N N . CYS A 1 72 ? -4.527 -8.066 7.586 1.00 89.62 72 CYS A N 1
ATOM 559 C CA . CYS A 1 72 ? -5.559 -7.948 8.603 1.00 89.62 72 CYS A CA 1
ATOM 560 C C . CYS A 1 72 ? -4.898 -7.424 9.871 1.00 89.62 72 CYS A C 1
ATOM 562 O O . CYS A 1 72 ? -4.201 -8.173 10.561 1.00 89.62 72 CYS A O 1
ATOM 564 N N . LYS A 1 73 ? -5.103 -6.141 10.173 1.00 81.38 73 LYS A N 1
ATOM 565 C CA . LYS A 1 73 ? -4.608 -5.528 11.405 1.00 81.38 73 LYS A CA 1
ATOM 566 C C . LYS A 1 73 ? -5.784 -5.077 12.253 1.00 81.38 73 LYS A C 1
ATOM 568 O O . LYS A 1 73 ? -6.663 -4.335 11.814 1.00 81.38 73 LYS A O 1
ATOM 573 N N . ASN A 1 74 ? -5.797 -5.573 13.478 1.00 67.50 74 ASN A N 1
ATOM 574 C CA . ASN A 1 74 ? -6.719 -5.193 14.529 1.00 67.50 74 ASN A CA 1
ATOM 575 C C . ASN A 1 74 ? -5.926 -4.829 15.791 1.00 67.50 74 ASN A C 1
ATOM 577 O O . ASN A 1 74 ? -4.755 -5.185 15.919 1.00 67.50 74 ASN A O 1
ATOM 581 N N . LEU A 1 75 ? -6.580 -4.067 16.673 1.00 58.81 75 LEU A N 1
ATOM 582 C CA . LEU A 1 75 ? -6.098 -3.788 18.028 1.00 58.81 75 LEU A CA 1
ATOM 583 C C . LEU A 1 75 ? -5.850 -5.087 18.803 1.00 58.81 75 LEU A C 1
ATOM 585 O O . LEU A 1 75 ? -6.715 -5.990 18.695 1.00 58.81 75 LEU A O 1
#

Foldseek 3Di:
DDDDDDDDPPDDDFFWAKDKDADPPDDQFAPCCDTVSRRPARPVHRAGAMWIWIQGADDPPDDPGGDTDIDGHHD

Secondary structure (DSSP, 8-state):
------PPTTS----EEEEEE--TTS-SS-TT--GGGTTT-BTTB----EEEEEEE---TTS-SS-EEEEEEE--

Radius of gyration: 12.9 Å; chains: 1; bounding box: 32×22×33 Å

pLDDT: mean 88.86, std 7.36, range [58.81, 96.75]

Sequence (75 aa):
MAFKVVDFKDFSPGSGLVFHLLPLDQNYLPNNSDGGYLGVIDSKNAFNQFVGIEFDGVSPWDPKYTHVGIDCKNL

Organism: Medicago truncatula (NCBI:txid3880)